Protein AF-A0A9E5T1T3-F1 (afdb_monomer)

Nearest PDB structures (foldseek):
  3lll-assembly1_B  TM=4.198E-01  e=4.599E+00  Mus musculus

Secondary structure (DSSP, 8-state):
-HHHHHHHHHHHHHHHHHHHHHHHHHHT--S---TTT-HHHHHHHHTT-HHHHHHHHHHHHHHHHHHHHHHHS----

Foldseek 3Di:
DVLLVQLVVLLVQLVVLLVVLQVVLVVQWDPDDDPVVDGSVVSCVVVVNVVSNVVSVVSNVSSVVSNVVVVPDPPPD

Structure (mmCIF, N/CA/C/O backbone):
data_AF-A0A9E5T1T3-F1
#
_entry.id   AF-A0A9E5T1T3-F1
#
loop_
_atom_site.group_PDB
_atom_site.id
_atom_site.type_symbol
_atom_site.label_atom_id
_atom_site.label_alt_id
_atom_site.label_comp_id
_atom_site.label_asym_id
_atom_site.label_entity_id
_atom_site.label_seq_id
_atom_site.pdbx_PDB_ins_code
_atom_site.Cartn_x
_atom_site.Cartn_y
_atom_site.Cartn_z
_atom_site.occupancy
_atom_site.B_iso_or_equiv
_atom_site.auth_seq_id
_atom_site.auth_comp_id
_atom_site.auth_asym_id
_atom_site.auth_atom_id
_atom_site.pdbx_PDB_model_num
ATOM 1 N N . MET A 1 1 ? -15.231 8.347 17.522 1.00 79.19 1 MET A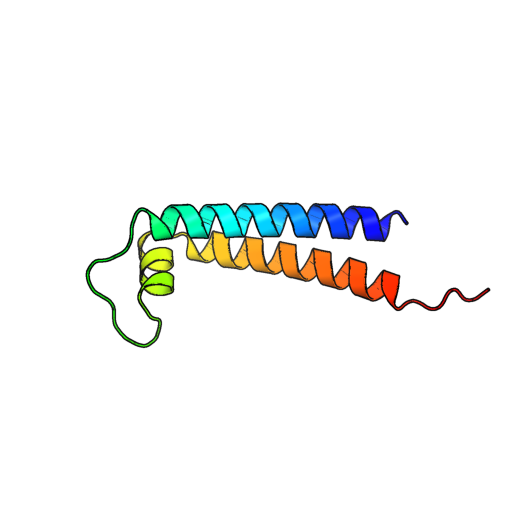 N 1
ATOM 2 C CA . MET A 1 1 ? -15.208 9.489 16.568 1.00 79.19 1 MET A CA 1
ATOM 3 C C . MET A 1 1 ? -13.788 9.947 16.200 1.00 79.19 1 MET A C 1
ATOM 5 O O . MET A 1 1 ? -13.372 9.650 15.091 1.00 79.19 1 MET A O 1
ATOM 9 N N . LYS A 1 2 ? -12.993 10.584 17.086 1.00 88.12 2 LYS A N 1
ATOM 10 C CA . LYS A 1 2 ? -11.635 11.095 16.741 1.00 88.12 2 LYS A CA 1
ATOM 11 C C . LYS A 1 2 ? -10.708 10.049 16.091 1.00 88.12 2 LYS A C 1
ATOM 13 O O . LYS A 1 2 ? -10.058 10.334 15.096 1.00 88.12 2 LYS A O 1
ATOM 18 N N . ARG A 1 3 ? -10.689 8.824 16.624 1.00 89.56 3 ARG A N 1
ATOM 19 C CA . ARG A 1 3 ? -9.871 7.711 16.107 1.00 89.56 3 ARG A CA 1
ATOM 20 C C . ARG A 1 3 ? -10.307 7.226 14.721 1.00 89.56 3 ARG A C 1
ATOM 22 O O . ARG A 1 3 ? -9.455 6.923 13.901 1.00 89.56 3 ARG A O 1
ATOM 29 N N . VAL A 1 4 ? -11.613 7.229 14.447 1.00 92.81 4 VAL A N 1
ATOM 30 C CA . VAL A 1 4 ? -12.171 6.876 13.131 1.00 92.81 4 VAL A CA 1
ATOM 31 C C . VAL A 1 4 ? -11.718 7.887 12.079 1.00 92.81 4 VAL A C 1
ATOM 33 O O . VAL A 1 4 ? -11.269 7.491 11.012 1.00 92.81 4 VAL A O 1
ATOM 36 N N . ILE A 1 5 ? -11.745 9.183 12.409 1.00 95.38 5 ILE A N 1
ATOM 37 C CA . ILE A 1 5 ? -11.269 10.250 11.515 1.00 95.38 5 ILE A CA 1
ATOM 38 C C . ILE A 1 5 ? -9.777 10.067 11.200 1.00 95.38 5 ILE A C 1
ATOM 40 O O . ILE A 1 5 ? -9.391 10.109 10.035 1.00 95.38 5 ILE A O 1
ATOM 44 N N . ILE A 1 6 ? -8.944 9.802 12.214 1.00 95.25 6 ILE A N 1
ATOM 45 C CA . ILE A 1 6 ? -7.507 9.532 12.024 1.00 95.25 6 ILE A CA 1
ATOM 46 C C . ILE A 1 6 ? -7.293 8.311 11.119 1.00 95.25 6 ILE A C 1
ATOM 48 O O . ILE A 1 6 ? -6.503 8.380 10.180 1.00 95.25 6 ILE A O 1
ATOM 52 N N . GLY A 1 7 ? -8.018 7.216 11.365 1.00 95.94 7 GLY A N 1
ATOM 53 C CA . GLY A 1 7 ? -7.954 6.020 10.525 1.00 95.94 7 GLY A CA 1
ATOM 54 C C . GLY A 1 7 ? -8.358 6.297 9.073 1.00 95.94 7 GLY A C 1
ATOM 55 O O . GLY A 1 7 ? -7.684 5.839 8.152 1.00 95.94 7 GLY A O 1
ATOM 56 N N . GLY A 1 8 ? -9.380 7.133 8.866 1.00 96.56 8 GLY A N 1
ATOM 57 C CA . GLY A 1 8 ? -9.805 7.592 7.545 1.00 96.56 8 GLY A CA 1
ATOM 58 C C . GLY A 1 8 ? -8.696 8.338 6.804 1.00 96.56 8 GLY A C 1
ATOM 59 O O . GLY A 1 8 ? -8.334 7.943 5.696 1.00 96.56 8 GLY A O 1
ATOM 60 N N . PHE A 1 9 ? -8.085 9.349 7.429 1.00 97.81 9 PHE A N 1
ATOM 61 C CA . PHE A 1 9 ? -6.970 10.089 6.822 1.00 97.81 9 PHE A CA 1
ATOM 62 C C . PHE A 1 9 ? -5.766 9.193 6.512 1.00 97.81 9 PHE A C 1
ATOM 64 O O . PHE A 1 9 ? -5.217 9.283 5.415 1.00 97.81 9 PHE A O 1
ATOM 71 N N . LEU A 1 10 ? -5.385 8.296 7.426 1.00 97.56 10 LEU A N 1
ATOM 72 C CA . LEU A 1 10 ? -4.301 7.340 7.181 1.00 97.56 10 LEU A CA 1
ATOM 73 C C . LEU A 1 10 ? -4.617 6.434 5.984 1.00 97.56 10 LEU A C 1
ATOM 75 O O . LEU A 1 10 ? -3.780 6.270 5.099 1.00 97.56 10 LEU A O 1
ATOM 79 N N . SER A 1 11 ? -5.843 5.910 5.898 1.00 97.88 11 SER A N 1
ATOM 80 C CA . SER A 1 11 ? -6.249 5.065 4.771 1.00 97.88 11 SER A CA 1
ATOM 81 C C . SER A 1 11 ? -6.220 5.816 3.434 1.00 97.88 11 SER A C 1
ATOM 83 O O . SER A 1 11 ? -5.745 5.278 2.434 1.00 97.88 11 SER A O 1
ATOM 85 N N . LEU A 1 12 ? -6.638 7.086 3.414 1.00 98.19 12 LEU A N 1
ATOM 86 C CA . LEU A 1 12 ? -6.583 7.923 2.216 1.00 98.19 12 LEU A CA 1
ATOM 87 C C . LEU A 1 12 ? -5.140 8.182 1.776 1.00 98.19 12 LEU A C 1
ATOM 89 O O . LEU A 1 12 ? -4.823 7.994 0.604 1.00 98.19 12 LEU A O 1
ATOM 93 N N . ILE A 1 13 ? -4.254 8.545 2.708 1.00 97.88 13 ILE A N 1
ATOM 94 C CA . ILE A 1 13 ? -2.834 8.792 2.410 1.00 97.88 13 ILE A CA 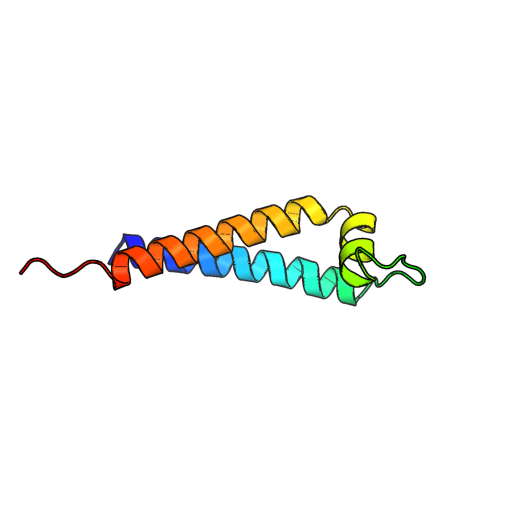1
ATOM 95 C C . ILE A 1 13 ? -2.177 7.530 1.840 1.00 97.88 13 ILE A C 1
ATOM 97 O O . ILE A 1 13 ? -1.525 7.595 0.798 1.00 97.88 13 ILE A O 1
ATOM 101 N N . GLY A 1 14 ? -2.387 6.374 2.476 1.00 97.81 14 GLY A N 1
ATOM 102 C CA . GLY A 1 14 ? -1.839 5.105 1.994 1.00 97.81 14 GLY A CA 1
ATOM 103 C C . GLY A 1 14 ? -2.386 4.704 0.620 1.00 97.81 14 GLY A C 1
ATOM 104 O O . GLY A 1 14 ? 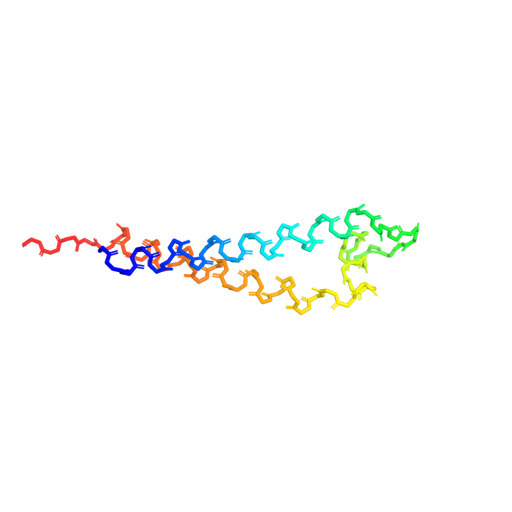-1.635 4.241 -0.239 1.00 97.81 14 GLY A O 1
ATOM 105 N N . THR A 1 15 ? -3.675 4.951 0.367 1.00 98.38 15 THR A N 1
ATOM 106 C CA . THR A 1 15 ? -4.297 4.690 -0.942 1.00 98.38 15 THR A CA 1
ATOM 107 C C . THR A 1 15 ? -3.697 5.570 -2.034 1.00 98.38 15 THR A C 1
ATOM 109 O O . THR A 1 15 ? -3.350 5.063 -3.098 1.00 98.38 15 THR A O 1
ATOM 112 N N . LEU A 1 16 ? -3.534 6.871 -1.778 1.00 98.12 16 LEU A N 1
ATOM 113 C CA . LEU A 1 16 ? -2.941 7.802 -2.741 1.00 98.12 16 LEU A CA 1
ATOM 114 C C . LEU A 1 16 ? -1.473 7.463 -3.032 1.00 98.12 16 LEU A C 1
ATOM 116 O O . LEU A 1 16 ? -1.062 7.501 -4.191 1.00 98.12 16 LEU A O 1
ATOM 120 N N . GLY A 1 17 ? -0.705 7.071 -2.010 1.00 97.69 17 GLY A N 1
ATOM 121 C CA . GLY A 1 17 ? 0.673 6.607 -2.180 1.00 97.69 17 GLY A CA 1
ATOM 122 C C . GLY A 1 17 ? 0.767 5.358 -3.060 1.00 97.69 17 GLY A C 1
ATOM 123 O O . GLY A 1 17 ? 1.536 5.329 -4.021 1.00 97.69 17 GLY A O 1
ATOM 124 N N . ASN A 1 18 ? -0.081 4.357 -2.805 1.00 97.94 18 ASN A N 1
ATOM 125 C CA . ASN A 1 18 ? -0.153 3.153 -3.637 1.00 97.94 18 ASN A CA 1
ATOM 126 C C . ASN A 1 18 ? -0.600 3.464 -5.072 1.00 97.94 18 ASN A C 1
ATOM 128 O O . ASN A 1 18 ? -0.007 2.957 -6.023 1.00 97.94 18 ASN A O 1
ATOM 132 N N . LE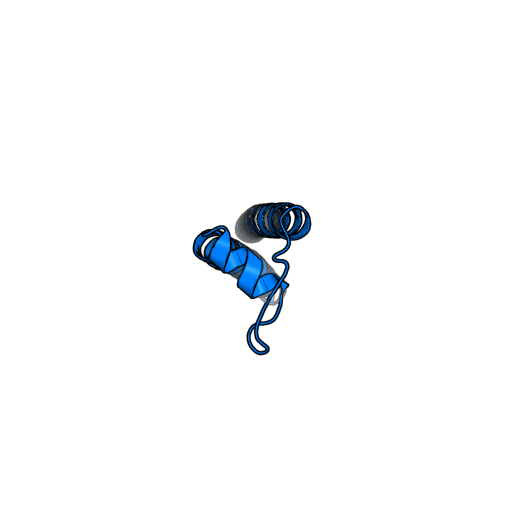U A 1 19 ? -1.597 4.335 -5.247 1.00 98.12 19 LEU A N 1
ATOM 133 C CA . LEU A 1 19 ? -2.075 4.744 -6.567 1.00 98.12 19 LEU A CA 1
ATOM 134 C C . LEU A 1 19 ? -0.969 5.425 -7.387 1.00 98.12 19 LEU A C 1
ATOM 136 O O . LEU A 1 19 ? -0.814 5.126 -8.571 1.00 98.12 19 LEU A O 1
ATOM 140 N N . ALA A 1 20 ? -0.165 6.288 -6.761 1.00 97.44 20 ALA A N 1
ATOM 141 C CA . ALA A 1 20 ? 0.970 6.930 -7.417 1.00 97.44 20 ALA A CA 1
ATOM 142 C C . ALA A 1 20 ? 2.013 5.905 -7.896 1.00 97.44 20 ALA A C 1
ATOM 144 O O . ALA A 1 20 ? 2.477 5.993 -9.037 1.00 97.44 20 ALA A O 1
ATOM 145 N N . VAL A 1 21 ? 2.337 4.901 -7.069 1.00 97.62 21 VAL A N 1
ATOM 146 C CA . VAL A 1 21 ? 3.219 3.792 -7.475 1.00 97.62 21 VAL A CA 1
ATOM 147 C C . VAL A 1 21 ? 2.618 3.053 -8.668 1.00 97.62 21 VAL A C 1
ATOM 149 O O . VAL A 1 21 ? 3.308 2.823 -9.658 1.00 97.62 21 VAL A O 1
ATOM 152 N N . PHE A 1 22 ? 1.325 2.732 -8.615 1.00 96.81 22 PHE A N 1
ATOM 153 C CA . PHE A 1 22 ? 0.658 1.939 -9.647 1.00 96.81 22 PHE A CA 1
ATOM 154 C C . PHE A 1 22 ? 0.660 2.649 -10.998 1.00 96.81 22 PHE A C 1
ATOM 156 O O . PHE A 1 22 ? 1.036 2.045 -11.999 1.00 96.81 22 PHE A O 1
ATOM 163 N N . ILE A 1 23 ? 0.301 3.934 -11.022 1.00 97.69 23 ILE A N 1
ATOM 164 C CA . ILE A 1 23 ? 0.310 4.748 -12.243 1.00 97.69 23 ILE A CA 1
ATOM 165 C C . ILE A 1 23 ? 1.734 4.861 -12.798 1.00 97.69 23 ILE A C 1
ATOM 167 O O . ILE A 1 23 ? 1.952 4.671 -13.993 1.00 97.69 23 ILE A O 1
ATOM 171 N N . THR A 1 24 ? 2.720 5.126 -11.939 1.00 96.50 24 THR A N 1
ATOM 172 C CA . THR A 1 24 ? 4.114 5.296 -12.375 1.00 96.50 24 THR A CA 1
ATOM 173 C C . THR A 1 24 ? 4.677 4.003 -12.961 1.00 96.50 24 THR A C 1
ATOM 175 O O . THR A 1 24 ? 5.267 4.028 -14.041 1.00 96.50 24 THR A O 1
ATOM 178 N N . SER A 1 25 ? 4.450 2.863 -12.304 1.00 95.81 25 SER A N 1
ATOM 179 C CA . SER A 1 25 ? 4.878 1.555 -12.809 1.00 95.81 25 SER A CA 1
ATOM 180 C C . SER A 1 25 ? 4.107 1.130 -14.060 1.00 95.81 25 SER A C 1
ATOM 182 O O . SER A 1 25 ? 4.697 0.554 -14.969 1.00 95.81 25 SER A O 1
ATOM 184 N N . ALA A 1 26 ? 2.814 1.450 -14.164 1.00 94.75 26 ALA A N 1
ATOM 185 C CA . ALA A 1 26 ? 2.032 1.160 -15.365 1.00 94.75 26 ALA A CA 1
ATOM 186 C C . ALA A 1 26 ? 2.525 1.949 -16.590 1.00 94.75 26 ALA A C 1
ATOM 188 O O . ALA A 1 26 ? 2.514 1.423 -17.699 1.00 94.75 26 ALA A O 1
ATOM 189 N N . ASN A 1 27 ? 3.008 3.177 -16.393 1.00 96.25 27 ASN A N 1
ATOM 190 C CA . ASN A 1 27 ? 3.541 4.009 -17.474 1.00 96.25 27 ASN A CA 1
ATOM 191 C C . ASN A 1 27 ? 4.993 3.676 -17.860 1.00 96.25 27 ASN A C 1
ATOM 193 O O . ASN A 1 27 ? 5.453 4.119 -18.906 1.00 96.25 27 ASN A O 1
ATOM 197 N N . ASN A 1 28 ? 5.712 2.900 -17.043 1.00 95.62 28 ASN A N 1
ATOM 198 C CA . ASN A 1 28 ? 7.128 2.572 -17.247 1.00 95.62 28 ASN A CA 1
ATOM 199 C C . ASN A 1 28 ? 7.370 1.055 -17.192 1.00 95.62 28 ASN A C 1
ATOM 201 O O . ASN A 1 28 ? 8.352 0.599 -16.614 1.00 95.62 28 ASN A O 1
ATOM 205 N N . MET A 1 29 ? 6.448 0.258 -17.745 1.00 92.75 29 MET A N 1
ATOM 206 C CA . MET A 1 29 ? 6.531 -1.202 -17.656 1.00 92.75 29 MET A CA 1
ATOM 207 C C . MET A 1 29 ? 7.798 -1.754 -18.308 1.00 92.75 29 MET A C 1
ATOM 209 O O . MET A 1 29 ? 8.068 -1.507 -19.485 1.00 92.75 29 MET A O 1
ATOM 213 N N . VAL A 1 30 ? 8.487 -2.624 -17.574 1.00 93.31 30 VAL A N 1
ATOM 214 C CA . VAL A 1 30 ? 9.649 -3.363 -18.080 1.00 93.31 30 VAL A CA 1
ATOM 215 C C . VAL A 1 30 ? 9.261 -4.266 -19.252 1.00 93.31 30 VAL A C 1
ATOM 217 O O . VAL A 1 30 ? 8.129 -4.767 -19.335 1.00 93.31 30 VAL A O 1
ATOM 220 N N . SER A 1 31 ? 10.193 -4.467 -20.182 1.00 90.38 31 SER A N 1
ATOM 221 C CA . SER A 1 31 ? 9.999 -5.305 -21.372 1.00 90.38 31 SER A CA 1
ATOM 222 C C . SER A 1 31 ? 10.254 -6.792 -21.106 1.00 90.38 31 SER A C 1
ATOM 224 O O . SER A 1 31 ? 9.658 -7.631 -21.777 1.00 90.38 31 SER A O 1
ATOM 226 N N . GLY A 1 32 ? 11.075 -7.126 -20.106 1.00 90.88 32 GLY A N 1
ATOM 227 C CA . GLY A 1 32 ? 11.367 -8.497 -19.684 1.00 90.88 32 GLY A CA 1
ATOM 228 C C . GLY A 1 32 ? 11.235 -8.664 -18.173 1.00 90.88 32 GLY A C 1
ATOM 229 O O . GLY A 1 32 ? 11.544 -7.752 -17.414 1.00 90.88 32 GLY A O 1
ATOM 230 N N . TRP A 1 33 ? 10.746 -9.821 -17.729 1.00 93.88 33 TRP A N 1
ATOM 231 C CA . TRP A 1 33 ? 10.654 -10.175 -16.311 1.00 93.88 33 TRP A CA 1
ATOM 232 C C . TRP A 1 33 ? 10.694 -11.696 -16.134 1.00 93.88 33 TRP A C 1
ATOM 234 O O . TRP A 1 33 ? 10.314 -12.449 -17.031 1.00 93.88 33 TRP A O 1
ATOM 244 N N . SER A 1 34 ? 11.114 -12.152 -14.955 1.00 85.31 34 SER A N 1
ATOM 245 C CA . SER A 1 34 ? 10.984 -13.545 -14.526 1.00 85.31 34 SER A CA 1
ATOM 246 C C . SER A 1 34 ? 9.703 -13.748 -13.709 1.00 85.31 34 SER A C 1
ATOM 248 O O . SER A 1 34 ? 9.180 -12.834 -13.062 1.00 85.31 34 SER A O 1
ATOM 250 N N . THR A 1 35 ? 9.165 -14.965 -13.745 1.00 86.81 35 THR A N 1
ATOM 251 C CA . THR A 1 35 ? 8.042 -15.371 -12.893 1.00 86.81 35 THR A CA 1
ATOM 252 C C . THR A 1 35 ? 8.516 -16.446 -11.919 1.00 86.81 35 THR A C 1
ATOM 254 O O . THR A 1 35 ? 8.995 -17.481 -12.381 1.00 86.81 35 THR A O 1
ATOM 257 N N . PRO A 1 36 ? 8.396 -16.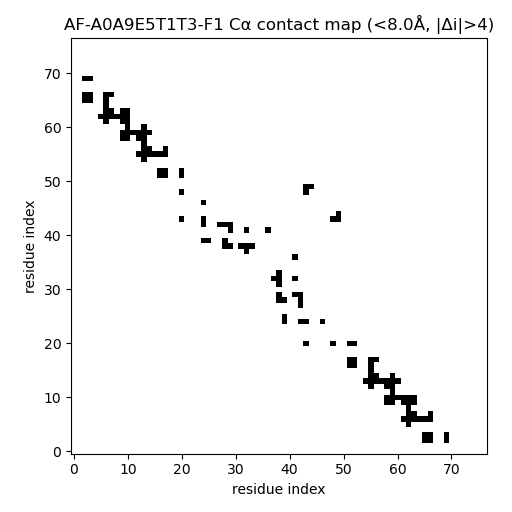239 -10.589 1.00 78.00 36 PRO A N 1
ATOM 258 C CA . PRO A 1 36 ? 8.042 -15.003 -9.846 1.00 78.00 36 PRO A CA 1
ATOM 259 C C . PRO A 1 36 ? 9.174 -13.939 -9.874 1.00 78.00 36 PRO A C 1
ATOM 261 O O . PRO A 1 36 ? 10.312 -14.326 -10.141 1.00 78.00 36 PRO A O 1
ATOM 264 N N . PRO A 1 37 ? 8.943 -12.629 -9.591 1.00 83.62 37 PRO A N 1
ATOM 265 C CA . PRO A 1 37 ? 7.776 -11.986 -8.959 1.00 83.62 37 PRO A CA 1
ATOM 266 C C . PRO A 1 37 ? 6.747 -11.361 -9.928 1.00 83.62 37 PRO A C 1
ATOM 268 O O . PRO A 1 37 ? 5.750 -10.799 -9.478 1.00 83.62 37 PRO A O 1
ATOM 271 N N . GLY A 1 38 ? 6.942 -11.477 -11.246 1.00 93.38 38 GLY A N 1
ATOM 272 C CA . GLY A 1 38 ? 6.004 -10.958 -12.248 1.00 93.38 38 GLY A CA 1
ATOM 273 C C . GLY A 1 38 ? 6.242 -9.493 -12.635 1.00 93.38 38 GLY A C 1
ATOM 274 O O . GLY A 1 38 ? 6.846 -8.717 -11.899 1.00 93.38 38 GLY A O 1
ATOM 275 N N . ARG A 1 39 ? 5.726 -9.106 -13.810 1.00 94.00 39 ARG A N 1
ATOM 276 C CA . ARG A 1 39 ? 6.062 -7.848 -14.503 1.00 94.00 39 ARG A CA 1
ATOM 277 C C . ARG A 1 39 ? 5.916 -6.591 -13.651 1.00 94.00 39 ARG A C 1
ATOM 279 O O . ARG A 1 39 ? 6.782 -5.722 -13.677 1.00 94.00 39 ARG A O 1
ATOM 286 N N . PHE A 1 40 ? 4.812 -6.485 -12.915 1.00 94.25 40 PHE A N 1
ATOM 287 C CA . PHE A 1 40 ? 4.510 -5.295 -12.125 1.00 94.25 40 PHE A CA 1
ATOM 288 C C . PHE A 1 40 ? 5.523 -5.098 -10.993 1.00 94.25 40 PHE A C 1
ATOM 290 O O . PHE A 1 40 ? 6.114 -4.030 -10.883 1.00 94.25 40 PHE A O 1
ATOM 297 N N . LEU A 1 41 ? 5.778 -6.137 -10.192 1.00 94.06 41 LEU A N 1
ATOM 298 C CA . LEU A 1 41 ? 6.713 -6.050 -9.068 1.00 94.06 41 LEU A CA 1
ATOM 299 C C . LEU A 1 41 ? 8.162 -5.900 -9.536 1.00 94.06 41 LEU A C 1
ATOM 301 O O . LEU A 1 41 ? 8.920 -5.162 -8.909 1.00 94.06 41 LEU A O 1
ATOM 305 N N . THR A 1 42 ? 8.530 -6.520 -10.661 1.00 95.69 42 THR A N 1
ATOM 306 C CA . THR A 1 42 ? 9.822 -6.257 -11.311 1.00 95.69 42 THR A CA 1
ATOM 307 C C . THR A 1 42 ? 9.946 -4.780 -11.693 1.00 95.69 42 THR A C 1
ATOM 309 O O . THR A 1 42 ? 10.938 -4.150 -11.348 1.00 95.69 42 THR A O 1
ATOM 312 N N . THR A 1 43 ? 8.903 -4.190 -12.290 1.00 95.06 43 THR A N 1
ATOM 313 C CA . THR A 1 43 ? 8.889 -2.759 -12.647 1.00 95.06 43 THR A CA 1
ATOM 314 C C . THR A 1 43 ? 9.007 -1.853 -11.421 1.00 95.06 43 THR A C 1
ATOM 316 O O . THR A 1 43 ? 9.816 -0.931 -11.408 1.00 95.06 43 THR A O 1
ATOM 319 N N . VAL A 1 44 ? 8.236 -2.118 -10.363 1.00 96.44 44 VAL A N 1
ATOM 320 C CA . VAL A 1 44 ? 8.314 -1.358 -9.103 1.00 96.44 44 VAL A CA 1
ATOM 321 C C . VAL A 1 44 ? 9.730 -1.403 -8.520 1.00 96.44 44 VAL A C 1
ATOM 323 O O . VAL A 1 44 ? 10.225 -0.386 -8.026 1.00 96.44 44 VAL A O 1
ATOM 326 N N . SER A 1 45 ? 10.382 -2.567 -8.595 1.00 95.12 45 SER A N 1
ATOM 327 C CA . SER A 1 45 ? 11.746 -2.759 -8.108 1.00 95.12 45 SER A CA 1
ATOM 328 C C . SER A 1 45 ? 12.778 -2.011 -8.948 1.00 95.12 45 SER A C 1
ATOM 330 O O . SER A 1 45 ? 13.646 -1.358 -8.376 1.00 95.12 45 SER A O 1
ATOM 332 N N . GLU A 1 46 ? 12.687 -2.066 -10.278 1.00 94.69 46 GLU A N 1
ATOM 333 C CA . GLU A 1 46 ? 13.605 -1.342 -11.170 1.00 94.69 46 GLU A CA 1
ATOM 334 C C . GLU A 1 46 ? 13.463 0.180 -11.040 1.00 94.69 46 GLU A C 1
ATOM 336 O O . GLU A 1 46 ? 14.454 0.908 -11.091 1.00 94.69 46 GLU A O 1
ATOM 341 N N . LEU A 1 47 ? 12.250 0.669 -10.769 1.00 95.62 47 LEU A N 1
ATOM 342 C CA . LEU A 1 47 ? 11.986 2.084 -10.491 1.00 95.62 47 LEU A CA 1
ATOM 343 C C . LEU A 1 47 ? 12.364 2.509 -9.061 1.00 95.62 47 LEU A C 1
ATOM 345 O O . LEU A 1 47 ? 12.145 3.662 -8.694 1.00 95.62 47 LEU A O 1
ATOM 349 N N . ASN A 1 48 ? 12.914 1.608 -8.237 1.00 95.44 48 ASN A N 1
ATOM 350 C CA . ASN A 1 48 ? 13.241 1.845 -6.825 1.00 95.44 48 ASN A CA 1
ATOM 351 C C . ASN A 1 48 ? 12.042 2.325 -5.978 1.00 95.44 48 ASN A C 1
ATOM 353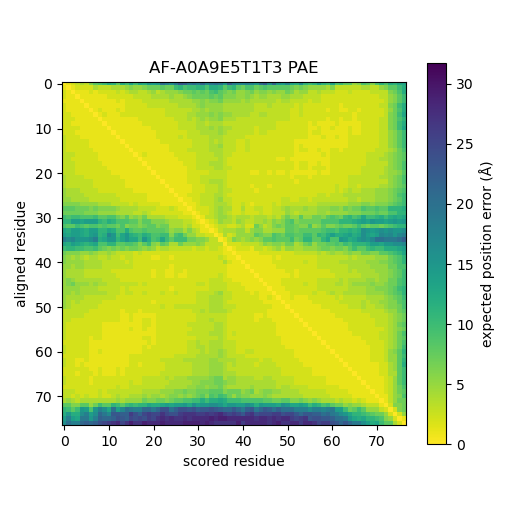 O O . ASN A 1 48 ? 12.210 2.986 -4.952 1.00 95.44 48 ASN A O 1
ATOM 357 N N . MET A 1 49 ? 10.816 1.970 -6.374 1.00 96.12 49 MET A N 1
ATOM 358 C CA . MET A 1 49 ? 9.582 2.387 -5.694 1.00 96.12 49 MET A CA 1
ATOM 359 C C . MET A 1 49 ? 9.097 1.369 -4.653 1.00 96.12 49 MET A C 1
ATOM 361 O O . MET A 1 49 ? 8.080 1.596 -3.998 1.00 96.12 49 MET A O 1
ATOM 365 N N . THR A 1 50 ? 9.810 0.255 -4.463 1.00 95.94 50 THR A N 1
ATOM 366 C CA . THR A 1 50 ? 9.424 -0.813 -3.524 1.00 95.94 50 THR A CA 1
ATOM 367 C C . THR A 1 50 ? 9.247 -0.298 -2.097 1.00 95.94 50 THR A C 1
ATOM 369 O O . THR A 1 50 ? 8.277 -0.654 -1.432 1.00 95.94 50 THR A O 1
ATOM 372 N N . SER A 1 51 ? 10.137 0.580 -1.627 1.00 95.69 51 SER A N 1
ATOM 373 C CA . SER A 1 51 ? 10.036 1.188 -0.293 1.00 95.69 51 SER A CA 1
ATOM 374 C C . SER A 1 51 ? 8.766 2.028 -0.145 1.00 95.69 51 SER A C 1
ATOM 376 O O . SER A 1 51 ? 8.064 1.915 0.861 1.00 95.69 51 SER A O 1
ATOM 378 N N . LEU A 1 52 ? 8.429 2.814 -1.171 1.00 95.94 52 LEU A N 1
ATOM 379 C CA . LEU A 1 52 ? 7.230 3.645 -1.202 1.00 95.94 52 LEU A CA 1
ATOM 380 C C . LEU A 1 52 ? 5.952 2.80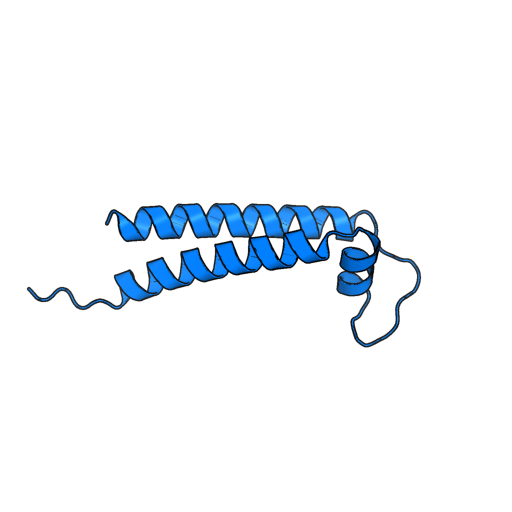0 -1.247 1.00 95.94 52 LEU A C 1
ATOM 382 O O . LEU A 1 52 ? 4.989 3.125 -0.551 1.00 95.94 52 LEU A O 1
ATOM 386 N N . LEU A 1 53 ? 5.957 1.703 -2.011 1.00 96.94 53 LEU A N 1
ATOM 387 C CA . LEU A 1 53 ? 4.846 0.752 -2.073 1.00 96.94 53 LEU A CA 1
ATOM 388 C C . LEU A 1 53 ? 4.589 0.107 -0.706 1.00 96.94 53 LEU A C 1
ATOM 390 O O . LEU A 1 53 ? 3.452 0.070 -0.234 1.00 96.94 53 LEU A O 1
ATOM 394 N N . VAL A 1 54 ? 5.649 -0.374 -0.050 1.00 97.75 54 VAL A N 1
ATOM 395 C CA . VAL A 1 54 ? 5.557 -1.011 1.271 1.00 97.75 54 VAL A CA 1
ATOM 396 C C . VAL A 1 54 ? 5.079 -0.010 2.319 1.00 97.75 54 VAL A C 1
ATOM 398 O O . VAL A 1 54 ? 4.128 -0.296 3.045 1.00 97.75 54 VAL A O 1
ATOM 401 N N . PHE A 1 55 ? 5.680 1.181 2.371 1.00 97.75 55 PHE A N 1
ATOM 402 C CA . PHE A 1 55 ? 5.282 2.224 3.315 1.00 97.75 55 PHE A CA 1
ATOM 403 C C . PHE A 1 55 ? 3.813 2.627 3.131 1.00 97.75 55 PHE A C 1
ATOM 405 O O . PHE A 1 55 ? 3.046 2.621 4.095 1.00 97.75 55 PHE A O 1
ATOM 412 N N . SER A 1 56 ? 3.397 2.906 1.893 1.00 97.56 56 SER A N 1
ATOM 413 C CA . SER A 1 56 ? 2.016 3.298 1.578 1.00 97.56 56 SER A CA 1
ATOM 414 C C . SER A 1 56 ? 1.017 2.197 1.937 1.00 97.56 56 SER A C 1
ATOM 416 O O . SER A 1 56 ? -0.042 2.476 2.502 1.00 97.56 56 SER A O 1
ATOM 418 N N . SER A 1 57 ? 1.385 0.936 1.702 1.00 97.94 57 SER A N 1
ATOM 419 C CA . SER A 1 57 ? 0.571 -0.225 2.073 1.00 97.94 57 SER A CA 1
ATOM 420 C C . SER A 1 57 ? 0.444 -0.403 3.588 1.00 97.94 57 SER A C 1
ATOM 422 O O . SER A 1 57 ? -0.649 -0.702 4.068 1.00 97.94 57 SER A O 1
ATOM 424 N N . ILE A 1 58 ? 1.511 -0.165 4.359 1.00 98.44 58 ILE A N 1
ATOM 425 C CA . ILE A 1 58 ? 1.461 -0.195 5.831 1.00 98.44 58 ILE A CA 1
ATOM 426 C C . ILE A 1 58 ? 0.551 0.918 6.358 1.00 98.44 58 ILE A C 1
ATOM 428 O O . ILE A 1 58 ? -0.311 0.660 7.197 1.00 98.44 58 ILE A O 1
ATOM 432 N N . VAL A 1 59 ? 0.703 2.143 5.851 1.00 98.31 59 VAL A N 1
ATOM 433 C CA . VAL A 1 59 ? -0.124 3.291 6.256 1.00 98.31 59 VAL A CA 1
ATOM 434 C C . VAL A 1 59 ? -1.605 3.034 5.956 1.00 98.31 59 VAL A C 1
ATOM 436 O O . VAL A 1 59 ? -2.457 3.268 6.818 1.00 98.31 59 VAL A O 1
ATOM 439 N N . LEU A 1 60 ? -1.908 2.475 4.779 1.00 98.38 60 LEU A N 1
ATOM 440 C CA . LEU A 1 60 ? -3.260 2.056 4.410 1.00 98.38 60 LEU A CA 1
ATOM 441 C C . LEU A 1 60 ? -3.810 1.007 5.384 1.00 98.38 60 LEU A C 1
ATOM 443 O O . LEU A 1 60 ? -4.898 1.190 5.934 1.00 98.38 60 LEU A O 1
ATOM 447 N N . ALA A 1 61 ? -3.053 -0.067 5.623 1.00 98.25 61 ALA A N 1
ATOM 448 C CA . ALA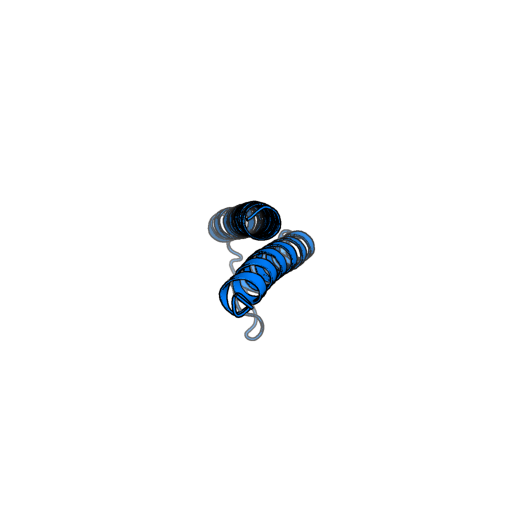 A 1 61 ? -3.461 -1.153 6.507 1.00 98.25 61 ALA A CA 1
ATOM 449 C C . ALA A 1 61 ? -3.728 -0.652 7.933 1.00 98.25 61 ALA A C 1
ATOM 451 O O . ALA A 1 61 ? -4.763 -0.979 8.510 1.00 98.25 61 ALA A O 1
ATOM 452 N N . LEU A 1 62 ? -2.853 0.199 8.478 1.00 97.81 62 LEU A N 1
ATOM 453 C CA . LEU A 1 62 ? -3.041 0.818 9.792 1.00 97.81 62 LEU A CA 1
ATOM 454 C C . LEU A 1 62 ? -4.313 1.670 9.848 1.00 97.81 62 LEU A C 1
ATOM 456 O O . LEU A 1 62 ? -5.079 1.555 10.805 1.00 97.81 62 LEU A O 1
ATOM 460 N N . GLY A 1 63 ? -4.565 2.490 8.823 1.00 97.25 63 GLY A N 1
ATOM 461 C CA . GLY A 1 63 ? -5.781 3.298 8.742 1.00 97.25 63 GLY A CA 1
ATOM 462 C C . GLY A 1 63 ? -7.050 2.446 8.780 1.00 97.25 63 GLY A C 1
ATOM 463 O O . GLY A 1 63 ? -7.955 2.708 9.577 1.00 97.25 63 GLY A O 1
ATOM 464 N N . VAL A 1 64 ? -7.081 1.374 7.983 1.00 97.50 64 VAL A N 1
ATOM 465 C CA . VAL A 1 64 ? -8.201 0.421 7.939 1.00 97.50 64 VAL A CA 1
ATOM 466 C C . VAL A 1 64 ? -8.354 -0.331 9.262 1.00 97.50 64 VAL A C 1
ATOM 468 O O . VAL A 1 64 ? -9.469 -0.428 9.770 1.00 97.50 64 VAL A O 1
ATOM 471 N N . ILE A 1 65 ? -7.259 -0.807 9.863 1.00 97.12 65 ILE A N 1
ATOM 472 C CA . ILE A 1 65 ? -7.282 -1.519 11.150 1.00 97.12 65 ILE A CA 1
ATOM 473 C C . ILE A 1 65 ? -7.852 -0.625 12.258 1.00 97.12 65 ILE A C 1
ATOM 475 O O . ILE A 1 65 ? -8.713 -1.070 13.014 1.00 97.12 65 ILE A O 1
ATOM 479 N N . ILE A 1 66 ? -7.428 0.640 12.347 1.00 95.88 66 ILE A N 1
ATOM 480 C CA . ILE A 1 66 ? -7.947 1.584 13.351 1.00 95.88 66 ILE A CA 1
ATOM 481 C C . ILE A 1 66 ? -9.458 1.773 13.187 1.00 95.88 66 ILE A C 1
ATOM 483 O O . ILE A 1 66 ? -10.193 1.743 14.177 1.00 95.88 66 ILE A O 1
ATOM 487 N N . MET A 1 67 ? -9.926 1.953 11.950 1.00 95.19 67 MET A N 1
ATOM 488 C CA . MET A 1 67 ? -11.357 2.090 11.676 1.00 95.19 67 MET A CA 1
ATOM 489 C C . MET A 1 67 ? -12.125 0.811 12.018 1.00 95.19 67 MET A C 1
ATOM 491 O O . MET A 1 67 ? -13.168 0.896 12.659 1.00 95.19 67 MET A O 1
ATOM 495 N N . ALA A 1 68 ? -11.594 -0.361 11.664 1.00 94.62 68 ALA A N 1
ATOM 496 C CA . ALA A 1 68 ? -12.213 -1.648 11.971 1.00 94.62 68 ALA A CA 1
ATOM 497 C C . ALA A 1 68 ? -12.326 -1.882 13.486 1.00 94.62 68 ALA A C 1
ATOM 499 O O . ALA A 1 68 ? -13.390 -2.260 13.971 1.00 94.62 68 ALA A O 1
ATOM 500 N N . ILE A 1 69 ? -11.268 -1.600 14.254 1.00 94.12 69 ILE A N 1
ATOM 501 C CA . ILE A 1 69 ? -11.279 -1.738 15.720 1.00 94.12 69 ILE A CA 1
ATOM 502 C C . ILE A 1 69 ? -12.359 -0.852 16.345 1.00 94.12 69 ILE A C 1
ATOM 504 O O . ILE A 1 69 ? -13.094 -1.300 17.222 1.00 94.12 69 ILE A O 1
ATOM 508 N N . GLU A 1 70 ? -12.460 0.406 15.917 1.00 91.56 70 GLU A N 1
ATOM 509 C CA . GLU A 1 70 ? -13.472 1.316 16.458 1.00 91.56 70 GLU A CA 1
ATOM 510 C C . GLU A 1 70 ? -14.888 0.984 15.963 1.00 91.56 70 GLU A C 1
ATOM 512 O O . GLU A 1 70 ? -15.841 1.265 16.680 1.00 91.56 70 GLU A O 1
ATOM 517 N N . TYR A 1 71 ? -15.038 0.342 14.802 1.00 89.81 71 TYR A N 1
ATOM 518 C CA . TYR A 1 71 ? -16.326 -0.165 14.321 1.00 89.81 71 TYR A CA 1
ATOM 519 C C . TYR A 1 71 ? -16.833 -1.362 15.144 1.00 89.81 71 TYR A C 1
ATOM 521 O O . TYR A 1 71 ? -18.019 -1.442 15.449 1.00 89.81 71 TYR A O 1
ATOM 529 N N . PHE A 1 72 ? -15.944 -2.286 15.529 1.00 91.69 72 PHE A N 1
ATOM 530 C CA . PHE A 1 72 ? -16.310 -3.485 16.299 1.00 91.69 72 PHE A CA 1
ATOM 531 C C . PHE A 1 72 ? -16.317 -3.289 17.816 1.00 91.69 72 PHE A C 1
ATOM 533 O O . PHE A 1 72 ? -16.756 -4.178 18.553 1.00 91.69 72 PHE A O 1
ATOM 540 N N . LYS A 1 73 ? -15.845 -2.144 18.314 1.00 87.69 73 LYS A N 1
ATOM 541 C CA . LYS A 1 73 ? -16.008 -1.791 19.722 1.00 87.69 73 LYS A CA 1
ATOM 542 C C . LYS A 1 73 ? -17.497 -1.693 20.038 1.00 87.69 73 LYS A C 1
ATOM 544 O O . LYS A 1 73 ? -18.179 -0.791 19.569 1.00 87.69 73 LYS A O 1
ATOM 549 N N . LYS A 1 74 ? -17.992 -2.619 20.863 1.00 67.44 74 LYS A N 1
ATOM 550 C CA . LYS A 1 74 ? -19.316 -2.491 21.471 1.00 67.44 74 LYS A CA 1
ATOM 551 C C . LYS A 1 74 ? -19.345 -1.188 22.258 1.00 67.44 74 LYS A C 1
ATOM 553 O O . LYS A 1 74 ? -18.510 -0.994 23.143 1.00 67.44 74 LYS A O 1
ATOM 558 N N . ASP A 1 75 ? -20.320 -0.339 21.958 1.00 64.88 75 ASP A N 1
ATOM 559 C CA . ASP A 1 75 ? -20.724 0.717 22.872 1.00 64.88 75 ASP A CA 1
ATOM 560 C C . ASP A 1 75 ? -21.153 0.028 24.171 1.00 64.88 75 ASP A C 1
ATOM 562 O O . ASP A 1 75 ? -22.224 -0.579 24.249 1.00 64.88 75 ASP A O 1
ATOM 566 N N . VAL A 1 76 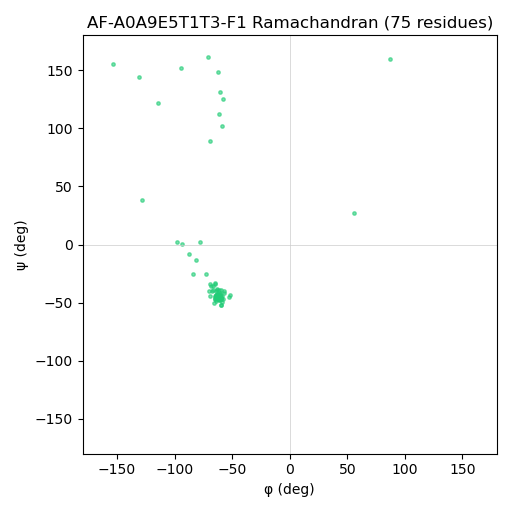? -20.281 0.046 25.180 1.00 53.91 76 VAL A N 1
ATOM 567 C CA . VAL A 1 76 ? -20.696 -0.231 26.553 1.00 53.91 76 VAL A CA 1
ATOM 568 C C . VAL A 1 76 ? -21.552 0.969 26.942 1.00 53.91 76 VAL A C 1
ATOM 570 O O . VAL A 1 76 ? -21.027 2.005 27.345 1.00 53.91 76 VAL A O 1
ATOM 573 N N . LYS A 1 77 ? -22.849 0.856 26.651 1.00 40.53 77 LYS A N 1
ATOM 574 C CA . LYS A 1 77 ? -23.891 1.736 27.175 1.00 40.53 77 LYS A CA 1
ATOM 575 C C . LYS A 1 77 ? -24.012 1.560 28.679 1.00 40.53 77 LYS A C 1
ATOM 577 O O . LYS A 1 77 ? -23.948 0.394 29.129 1.00 40.53 77 LYS A O 1
#

Radius of gyration: 16.54 Å; Cα contacts (8 Å, |Δi|>4): 75; chains: 1; bounding box: 38×26×48 Å

Sequence (77 aa):
MKRVIIGGFLSLIGTLGNLAVFITSANNMVSGWSTPPGRFLTTVSELNMTSLLVFSSIVLALGVIIMAIEYFKKDVK

pLDDT: mean 92.72, std 9.69, range [40.53, 98.44]

Mean predicted aligned error: 4.51 Å

Solvent-accessible surface area (backbone atoms only — not comparable to full-atom values): 4162 Å² total; per-residue (Å²): 109,75,60,43,54,52,12,49,54,33,26,52,52,10,47,53,43,37,49,52,50,51,55,54,33,67,77,55,58,59,94,75,70,56,82,80,80,31,58,67,57,48,22,29,49,76,70,66,38,50,64,53,43,52,52,16,49,50,39,21,51,51,9,49,49,46,32,50,53,63,67,70,51,75,80,85,123